Protein AF-A0A917U0K2-F1 (afdb_monomer)

Solvent-accessible surface area (backbone atoms only — not comparable to full-atom values): 5082 Å² total; per-residue (Å²): 135,87,76,77,53,74,71,56,54,50,54,55,50,51,52,51,52,52,51,51,53,50,48,54,53,27,51,51,33,32,53,47,30,63,46,48,73,78,71,53,57,88,90,41,60,84,74,46,37,85,43,72,39,36,70,44,69,68,37,29,47,45,64,54,26,42,62,6,54,54,28,48,51,53,54,52,50,54,50,52,53,53,50,52,58,57,56,62,74,74,113

Sequence (91 aa):
MTRAGPGVASVVGMKKALIVVGTVFGLYLVVRAIAEPFVIGFDDPATYSKDWGGPSLAGVLLVHCGPGVISAILIGWGLARWRRTVVSARR

Mean predicted aligned error: 7.65 Å

Foldseek 3Di:
DDDDDPVVVVVVVVVVVCVVVLLVVLVVLLVQLVCVVVPAPPPDLVRPQPPQLDSDPVGNSCVRNVSNVVSCVVVVVVVVVVVVVVVVVVD

Secondary structure (DSSP, 8-state):
--PPPHHHHHHHHHHHHHHHHHHHHHHHHHHHHHHHHHHS-TT-GGGTTTSTTTTSHHHHHHHHHHHHHHHHHHHHHHHHHHHHHHHHTT-

Organism: NCBI:txid1424081

Radius of gyration: 19.85 Å; Cα contacts (8 Å, |Δi|>4): 65; chains: 1; bounding box: 47×22×54 Å

pLDDT: mean 85.58, std 11.23, range [49.28, 97.81]

Structure (mmCIF, N/CA/C/O backbone):
data_AF-A0A917U0K2-F1
#
_entry.id   AF-A0A917U0K2-F1
#
loop_
_atom_site.group_PDB
_atom_site.id
_atom_site.type_symbol
_atom_site.label_atom_id
_atom_site.label_alt_id
_atom_site.label_comp_id
_atom_site.label_asym_id
_atom_site.label_entity_id
_atom_site.label_seq_id
_atom_site.pdbx_PDB_ins_code
_atom_site.Cartn_x
_atom_site.Cartn_y
_atom_site.Cartn_z
_atom_site.occupancy
_atom_site.B_iso_or_equiv
_atom_site.auth_seq_id
_atom_site.auth_comp_id
_atom_site.auth_asym_id
_atom_site.auth_atom_id
_atom_site.pdbx_PDB_model_num
ATOM 1 N N . MET A 1 1 ? -29.438 1.499 28.994 1.00 49.28 1 MET A N 1
ATOM 2 C CA . MET A 1 1 ? -28.953 1.194 27.629 1.00 49.28 1 MET A CA 1
ATOM 3 C C . MET A 1 1 ? -29.279 2.377 26.726 1.00 49.28 1 MET A C 1
ATOM 5 O O . MET A 1 1 ? -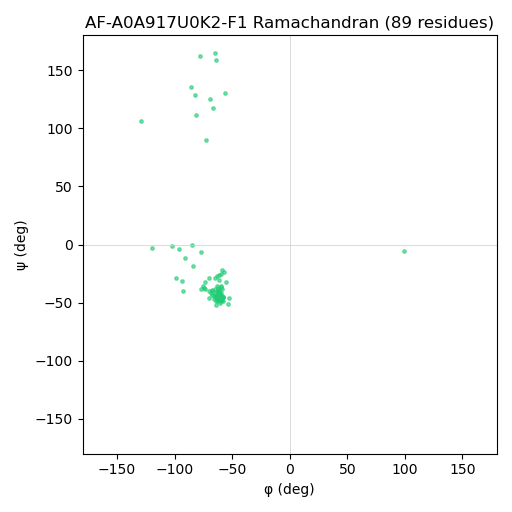30.414 2.513 26.294 1.00 49.28 1 MET A O 1
ATOM 9 N N . THR A 1 2 ? -28.334 3.291 26.512 1.00 66.50 2 THR A N 1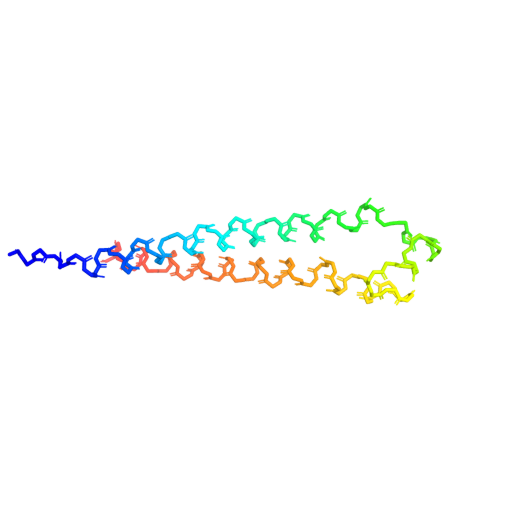
ATOM 10 C CA . THR A 1 2 ? -28.517 4.464 25.643 1.00 66.50 2 THR A CA 1
ATOM 11 C C . THR A 1 2 ? -28.303 4.050 24.185 1.00 66.50 2 THR A C 1
ATOM 13 O O . THR A 1 2 ? -27.205 3.674 23.783 1.00 66.50 2 THR A O 1
ATOM 16 N N . ARG A 1 3 ? -29.375 4.053 23.386 1.00 67.88 3 ARG A N 1
ATOM 17 C CA . ARG A 1 3 ? -29.313 3.764 21.946 1.00 67.88 3 ARG A CA 1
ATOM 18 C C . ARG A 1 3 ? -28.587 4.920 21.257 1.00 67.88 3 ARG A C 1
ATOM 20 O O . ARG A 1 3 ? -28.975 6.071 21.431 1.00 67.88 3 ARG A O 1
ATOM 27 N N . ALA A 1 4 ? -27.532 4.625 20.501 1.00 71.25 4 ALA A N 1
ATOM 28 C CA . ALA A 1 4 ? -26.831 5.639 19.719 1.00 71.25 4 ALA A CA 1
ATOM 29 C C . ALA A 1 4 ? -27.819 6.341 18.768 1.00 71.25 4 ALA A C 1
ATOM 31 O O . ALA A 1 4 ? -28.587 5.673 18.072 1.00 71.25 4 ALA A O 1
ATOM 32 N N . GLY A 1 5 ? -27.817 7.677 18.760 1.00 76.38 5 GLY A N 1
ATOM 33 C CA . GLY A 1 5 ? -28.669 8.467 17.870 1.00 76.38 5 GLY A CA 1
ATOM 34 C C . GLY A 1 5 ? -28.323 8.243 16.388 1.00 76.38 5 GLY A C 1
ATOM 35 O O . GLY A 1 5 ? -27.199 7.838 16.073 1.00 76.38 5 GLY A O 1
ATOM 36 N N . PRO A 1 6 ? -29.252 8.528 15.457 1.00 76.25 6 PRO A N 1
ATOM 37 C CA . PRO A 1 6 ? -29.096 8.234 14.026 1.00 76.25 6 PRO A CA 1
ATOM 38 C C . PRO A 1 6 ? -27.824 8.835 13.396 1.00 76.25 6 PRO A C 1
ATOM 40 O O . PRO A 1 6 ? -27.213 8.204 12.536 1.00 76.25 6 PRO A O 1
ATOM 43 N N . GLY A 1 7 ? -27.359 9.995 13.876 1.00 77.06 7 GLY A N 1
ATOM 44 C CA . GLY A 1 7 ? -26.105 10.610 13.416 1.00 77.06 7 GLY A CA 1
ATOM 45 C C . GLY A 1 7 ? -24.829 9.865 13.836 1.00 77.06 7 GLY A C 1
ATOM 46 O O . GLY A 1 7 ? -23.835 9.882 13.120 1.00 77.06 7 GLY A O 1
ATOM 47 N N . VAL A 1 8 ? -24.833 9.151 14.965 1.00 76.75 8 VAL A N 1
ATOM 48 C CA . VAL A 1 8 ? -23.674 8.340 15.385 1.00 76.75 8 VAL A CA 1
ATOM 49 C C . VAL A 1 8 ? -23.583 7.071 14.536 1.00 76.75 8 VAL A C 1
ATOM 51 O O . VAL A 1 8 ? -22.491 6.658 14.144 1.00 76.75 8 VAL A O 1
ATOM 54 N N . ALA A 1 9 ? -24.731 6.477 14.198 1.00 78.31 9 ALA A N 1
ATOM 55 C CA . ALA A 1 9 ? -24.791 5.304 13.332 1.00 78.31 9 ALA A CA 1
ATOM 56 C C . ALA A 1 9 ? -24.252 5.595 11.918 1.00 78.31 9 ALA A C 1
ATOM 58 O O . ALA A 1 9 ? -23.504 4.777 11.378 1.00 78.31 9 ALA A O 1
ATOM 59 N N . SER A 1 10 ? -24.554 6.767 11.344 1.00 82.69 10 SER A N 1
ATOM 60 C CA . SER A 1 10 ? -24.048 7.161 10.021 1.00 82.69 10 SER A CA 1
ATOM 61 C C . SER A 1 10 ? -22.534 7.397 10.012 1.00 82.69 10 SER A C 1
ATOM 63 O O . SER A 1 10 ? -21.856 6.930 9.099 1.00 82.69 10 SER A O 1
ATOM 65 N N . VAL A 1 11 ? -21.968 8.023 11.051 1.00 84.94 11 VAL A N 1
ATOM 66 C CA . VAL A 1 11 ? -20.510 8.224 11.180 1.00 84.94 11 VAL A CA 1
ATOM 67 C C . VAL A 1 11 ? -19.771 6.893 11.323 1.00 84.94 11 VAL A C 1
ATOM 69 O O . VAL A 1 11 ? -18.728 6.688 10.698 1.00 84.94 11 VAL A O 1
ATOM 72 N N . VAL A 1 12 ? -20.313 5.960 12.114 1.00 86.50 12 VAL A N 1
ATOM 73 C CA . VAL A 1 12 ? -19.752 4.606 12.242 1.00 86.50 12 VAL A CA 1
ATOM 74 C C . VAL A 1 12 ? -19.827 3.861 10.906 1.00 86.50 12 VAL A C 1
ATOM 76 O O . VAL A 1 12 ? -18.847 3.228 10.512 1.00 86.50 12 VAL A O 1
ATOM 79 N N . GLY A 1 13 ? -20.951 3.959 10.189 1.00 89.56 13 GLY A N 1
ATOM 80 C CA . GLY A 1 13 ? -21.115 3.387 8.850 1.00 89.56 13 GLY A CA 1
ATOM 81 C C . GLY A 1 13 ? -20.115 3.955 7.838 1.00 89.56 13 GLY A C 1
ATOM 82 O O . GLY A 1 13 ? -19.408 3.193 7.182 1.00 89.56 13 GLY A O 1
ATOM 83 N N . MET A 1 14 ? -19.979 5.282 7.779 1.00 94.06 14 MET A N 1
ATOM 84 C CA . MET A 1 14 ? -19.038 5.974 6.894 1.00 94.06 14 MET A CA 1
ATOM 85 C C . MET A 1 14 ? -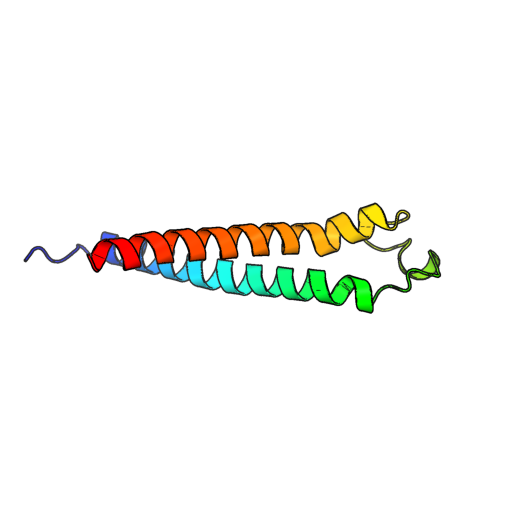17.588 5.584 7.186 1.00 94.06 14 MET A C 1
ATOM 87 O O . MET A 1 14 ? -16.839 5.273 6.264 1.00 94.06 14 MET A O 1
ATOM 91 N N . LYS A 1 15 ? -17.191 5.518 8.464 1.00 91.44 15 LYS A N 1
ATOM 92 C CA . LYS A 1 15 ? -15.853 5.040 8.841 1.00 91.44 15 LYS A CA 1
ATOM 93 C C . LYS A 1 15 ? -15.586 3.628 8.330 1.00 91.44 15 LYS A C 1
ATOM 95 O O . LYS A 1 15 ? -14.515 3.381 7.787 1.00 91.44 15 LYS A O 1
ATOM 100 N N . LYS A 1 16 ? -16.542 2.705 8.484 1.00 92.06 16 LYS A N 1
ATOM 101 C CA . LYS A 1 16 ? -16.395 1.328 7.985 1.00 92.06 16 LYS A CA 1
ATOM 102 C C . LYS A 1 16 ? -16.249 1.296 6.466 1.00 92.06 16 LYS A C 1
ATOM 104 O O . LYS A 1 16 ? -15.358 0.613 5.973 1.00 92.06 16 LYS A O 1
ATOM 109 N N . ALA A 1 17 ? -17.068 2.062 5.745 1.00 94.94 17 ALA A N 1
ATOM 110 C CA . ALA A 1 17 ? -16.983 2.159 4.291 1.00 94.94 17 ALA A CA 1
ATOM 111 C C . ALA A 1 17 ? -15.608 2.678 3.837 1.00 94.94 17 ALA A C 1
ATOM 113 O O . ALA A 1 17 ? -14.964 2.0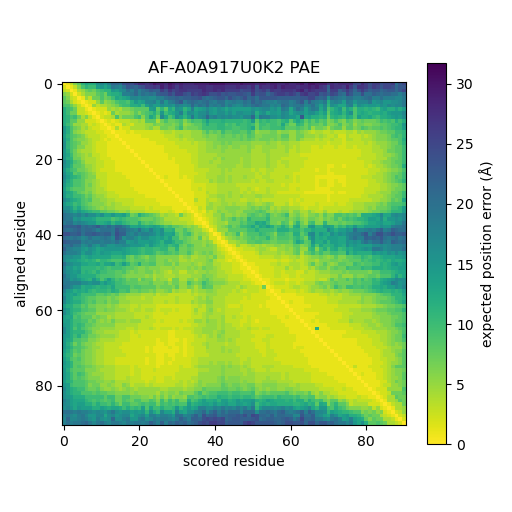44 3.006 1.00 94.94 17 ALA A O 1
ATOM 114 N N . LEU A 1 18 ? -15.114 3.763 4.443 1.00 95.38 18 LEU A N 1
ATOM 115 C CA . LEU A 1 18 ? -13.792 4.321 4.136 1.00 95.38 18 LEU A CA 1
ATOM 116 C C . LEU A 1 18 ? -12.656 3.334 4.426 1.00 95.38 18 LEU A C 1
ATOM 118 O O . LEU A 1 18 ? -11.718 3.241 3.640 1.00 95.38 18 LEU A O 1
ATOM 122 N N . ILE A 1 19 ? -12.743 2.571 5.520 1.00 94.69 19 ILE A N 1
ATOM 123 C CA . ILE A 1 19 ? -11.746 1.542 5.848 1.00 94.69 19 ILE A CA 1
ATOM 124 C C . ILE A 1 19 ? -11.741 0.438 4.791 1.00 94.69 19 ILE A C 1
ATOM 126 O O . ILE A 1 19 ? -10.669 0.038 4.343 1.00 94.69 19 ILE A O 1
ATOM 130 N N . VAL A 1 20 ? -12.914 -0.052 4.383 1.00 95.94 20 VAL A N 1
ATOM 131 C CA . VAL A 1 20 ? -13.021 -1.110 3.368 1.00 95.94 20 VAL A CA 1
ATOM 132 C C . VAL A 1 20 ? -12.479 -0.617 2.031 1.00 95.94 20 VAL A C 1
ATOM 134 O O . VAL A 1 20 ? -11.581 -1.246 1.477 1.00 95.94 20 VAL A O 1
ATOM 137 N N . VAL A 1 21 ? -12.960 0.532 1.550 1.00 97.44 21 VAL A N 1
ATOM 138 C CA . VAL A 1 21 ? -12.516 1.119 0.278 1.00 97.44 21 VAL A CA 1
ATOM 139 C C . VAL A 1 21 ? -11.015 1.392 0.302 1.00 97.44 21 VAL A C 1
ATOM 141 O O . VAL A 1 21 ? -10.306 0.975 -0.610 1.00 97.44 21 VAL A O 1
ATOM 144 N N . GLY A 1 22 ? -10.511 2.022 1.366 1.00 95.75 22 GLY A N 1
ATOM 145 C CA . GLY A 1 22 ? -9.088 2.318 1.518 1.00 95.75 22 GLY A CA 1
ATOM 146 C C . GLY A 1 22 ? -8.222 1.059 1.564 1.00 95.75 22 GLY A C 1
ATOM 147 O O . GLY A 1 22 ? -7.144 1.038 0.981 1.00 95.75 22 GLY A O 1
ATOM 148 N N . THR A 1 23 ? -8.705 -0.013 2.199 1.00 95.69 23 THR A N 1
ATOM 149 C CA . THR A 1 23 ? -7.984 -1.292 2.271 1.00 95.69 23 THR A CA 1
ATOM 150 C C . THR A 1 23 ? -7.955 -1.988 0.914 1.00 95.69 23 THR A C 1
ATOM 152 O O . THR A 1 23 ? -6.893 -2.428 0.490 1.00 95.69 23 THR A O 1
ATOM 155 N N . VAL A 1 24 ? -9.088 -2.063 0.209 1.00 97.62 24 VAL A N 1
ATOM 156 C CA . VAL A 1 24 ? -9.159 -2.665 -1.134 1.00 97.62 24 VAL A CA 1
ATOM 157 C C . VAL A 1 24 ? -8.272 -1.898 -2.112 1.00 97.62 24 VAL A C 1
ATOM 159 O O . VAL A 1 24 ? -7.459 -2.502 -2.809 1.00 97.62 24 VAL A O 1
ATOM 162 N N . PHE A 1 25 ? -8.372 -0.568 -2.120 1.00 97.81 25 PHE A N 1
ATOM 163 C CA . PHE A 1 25 ? -7.533 0.284 -2.958 1.00 97.81 25 PHE A CA 1
ATOM 164 C C . PHE A 1 25 ? -6.045 0.149 -2.605 1.00 97.81 25 PHE A C 1
ATOM 166 O O . PHE A 1 25 ? -5.209 -0.006 -3.491 1.00 97.81 25 PHE A O 1
ATOM 173 N N . GLY A 1 26 ? -5.707 0.129 -1.314 1.00 96.06 26 GLY A N 1
ATOM 174 C CA . GLY A 1 26 ? -4.335 -0.076 -0.857 1.00 96.06 26 GLY A CA 1
ATOM 175 C C . GLY A 1 26 ? -3.770 -1.436 -1.270 1.00 96.06 26 GLY A C 1
ATOM 176 O O . GLY A 1 26 ? -2.646 -1.505 -1.755 1.00 96.06 26 GLY A O 1
ATOM 177 N N . LEU A 1 27 ? -4.549 -2.515 -1.151 1.00 97.06 27 LEU A N 1
ATOM 178 C CA . LEU A 1 27 ? -4.141 -3.849 -1.607 1.00 97.06 27 LEU A CA 1
ATOM 179 C C . LEU A 1 27 ? -3.916 -3.892 -3.120 1.00 97.06 27 LEU A C 1
ATOM 181 O O . LEU A 1 27 ? -2.935 -4.481 -3.568 1.00 97.06 27 LEU A O 1
ATOM 185 N N . TYR A 1 28 ? -4.771 -3.230 -3.901 1.00 96.00 28 TYR A N 1
ATOM 186 C CA . TYR A 1 28 ? -4.561 -3.083 -5.340 1.00 96.00 28 TYR A CA 1
ATOM 187 C C . TYR A 1 28 ? -3.216 -2.407 -5.652 1.00 96.00 28 TYR A C 1
ATOM 189 O O . TYR A 1 28 ? -2.456 -2.909 -6.479 1.00 96.00 28 TYR A O 1
ATOM 197 N N . LEU A 1 29 ? -2.872 -1.323 -4.946 1.00 95.50 29 LEU A N 1
ATOM 198 C CA . LEU A 1 29 ? -1.582 -0.645 -5.119 1.00 95.50 29 LEU A CA 1
ATOM 199 C C . LEU A 1 29 ? -0.391 -1.537 -4.748 1.00 95.50 29 LEU A C 1
ATOM 201 O O . LEU A 1 29 ? 0.645 -1.466 -5.403 1.00 95.50 29 LEU A O 1
ATOM 205 N N . VAL A 1 30 ? -0.530 -2.392 -3.731 1.00 94.56 30 VAL A N 1
ATOM 206 C CA . VAL A 1 30 ? 0.504 -3.373 -3.362 1.00 94.56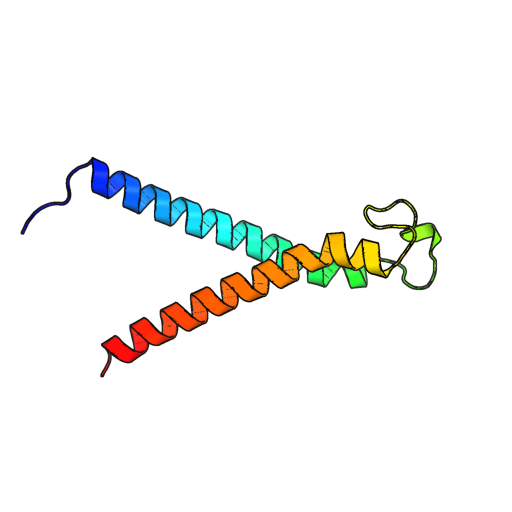 30 VAL A CA 1
ATOM 207 C C . VAL A 1 30 ? 0.717 -4.387 -4.481 1.00 94.56 30 VAL A C 1
ATOM 209 O O . VAL A 1 30 ? 1.854 -4.623 -4.878 1.00 94.56 30 VAL A O 1
ATOM 212 N N . VAL A 1 31 ? -0.362 -4.967 -5.014 1.00 93.81 31 VAL A N 1
ATOM 213 C CA . VAL A 1 31 ? -0.272 -5.935 -6.117 1.00 93.81 31 VAL A CA 1
ATOM 214 C C . VAL A 1 31 ? 0.361 -5.289 -7.346 1.00 93.81 31 VAL A C 1
ATOM 216 O O . VAL A 1 31 ? 1.253 -5.882 -7.945 1.00 93.81 31 VAL A O 1
ATOM 219 N N . ARG A 1 32 ? -0.033 -4.054 -7.678 1.00 90.38 32 ARG A N 1
ATOM 220 C CA . ARG A 1 32 ? 0.576 -3.284 -8.766 1.00 90.38 32 ARG A CA 1
ATOM 221 C C . ARG A 1 32 ? 2.082 -3.097 -8.559 1.00 90.38 32 ARG A C 1
ATOM 223 O O . ARG A 1 32 ? 2.849 -3.421 -9.454 1.00 90.38 32 ARG A O 1
ATOM 230 N N . ALA A 1 33 ? 2.506 -2.674 -7.368 1.00 89.75 33 ALA A N 1
ATOM 231 C CA . ALA A 1 33 ? 3.922 -2.50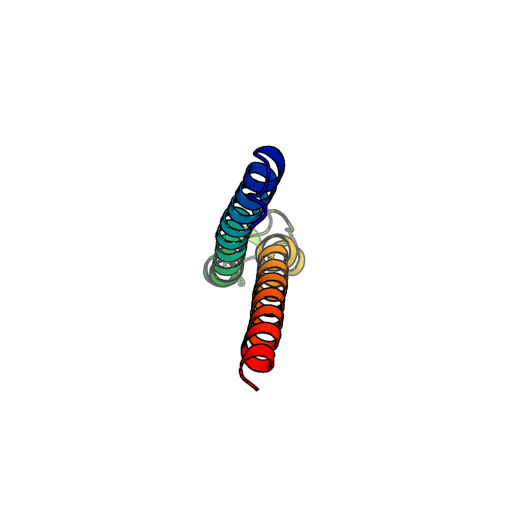0 -7.036 1.00 89.75 33 ALA A CA 1
ATOM 232 C C . ALA A 1 33 ? 4.738 -3.801 -7.124 1.00 89.75 33 ALA A C 1
ATOM 234 O O . ALA A 1 33 ? 5.930 -3.758 -7.416 1.00 89.75 33 ALA A O 1
ATOM 235 N N . ILE A 1 34 ? 4.112 -4.952 -6.860 1.00 87.31 34 ILE A N 1
ATOM 236 C CA . ILE A 1 34 ? 4.747 -6.266 -7.013 1.00 87.31 34 ILE A CA 1
ATOM 237 C C . ILE A 1 34 ? 4.806 -6.672 -8.484 1.00 87.31 34 ILE A C 1
ATOM 239 O O . ILE A 1 34 ? 5.796 -7.263 -8.887 1.00 87.31 34 ILE A O 1
ATOM 243 N N . ALA A 1 35 ? 3.771 -6.382 -9.274 1.00 86.44 35 ALA A N 1
ATOM 244 C CA . ALA A 1 35 ? 3.689 -6.779 -10.676 1.00 86.44 35 ALA A CA 1
ATOM 245 C C . ALA A 1 35 ? 4.588 -5.935 -11.595 1.00 86.44 35 ALA A C 1
ATOM 247 O O . ALA A 1 35 ? 5.159 -6.481 -12.533 1.00 86.44 35 ALA A O 1
ATOM 248 N N . GLU A 1 36 ? 4.744 -4.636 -11.320 1.00 75.25 36 GLU A N 1
ATOM 249 C CA . GLU A 1 36 ? 5.487 -3.693 -12.173 1.00 75.25 36 GLU A CA 1
ATOM 250 C C . GLU A 1 36 ? 6.917 -4.160 -12.529 1.00 75.25 36 GLU A C 1
ATOM 252 O O . GLU A 1 36 ? 7.262 -4.156 -13.712 1.00 75.25 36 GLU A O 1
ATOM 257 N N . PRO A 1 37 ? 7.734 -4.654 -11.574 1.00 72.38 37 PRO A N 1
ATOM 258 C CA . PRO A 1 37 ? 9.056 -5.210 -11.865 1.00 72.38 37 PRO A CA 1
ATOM 259 C C . PRO A 1 37 ? 9.048 -6.407 -12.825 1.00 72.38 37 PRO A C 1
ATOM 261 O O . PRO A 1 37 ? 10.045 -6.670 -13.476 1.00 72.38 37 PRO A O 1
ATOM 264 N N . PHE A 1 38 ? 7.954 -7.161 -12.918 1.00 74.50 38 PHE A N 1
ATOM 265 C CA . PHE A 1 38 ? 7.874 -8.317 -13.819 1.00 74.50 38 PHE A CA 1
ATOM 266 C C . PHE A 1 38 ? 7.329 -7.956 -15.205 1.00 74.50 38 PHE A C 1
ATOM 268 O O . PHE A 1 38 ? 7.398 -8.779 -16.113 1.00 74.50 38 PHE A O 1
ATOM 275 N N . VAL A 1 39 ? 6.775 -6.750 -15.365 1.00 70.00 39 VAL A N 1
ATOM 276 C CA . VAL A 1 39 ? 6.212 -6.256 -16.631 1.00 70.00 39 VAL A CA 1
ATOM 277 C C . VAL A 1 39 ? 7.204 -5.353 -17.374 1.00 70.00 39 VAL A C 1
ATOM 279 O O . VAL A 1 39 ? 7.180 -5.313 -18.602 1.00 70.00 39 VAL A O 1
ATOM 282 N N . ILE A 1 40 ? 8.091 -4.652 -16.660 1.00 66.50 40 ILE A N 1
ATOM 283 C CA . ILE A 1 40 ? 9.077 -3.746 -17.263 1.00 66.50 40 ILE A CA 1
ATOM 284 C C . ILE A 1 40 ? 10.307 -4.528 -17.754 1.00 66.50 40 ILE A C 1
ATOM 286 O O . ILE A 1 40 ? 10.930 -5.270 -16.994 1.00 66.50 40 ILE A O 1
ATOM 290 N N . GLY A 1 41 ? 10.699 -4.309 -19.014 1.00 67.19 41 GLY A N 1
ATOM 291 C CA . GLY A 1 41 ? 11.982 -4.761 -19.559 1.00 67.19 41 GLY A CA 1
ATOM 292 C C . GLY A 1 41 ? 13.128 -3.918 -19.004 1.00 67.19 41 GLY A C 1
ATOM 293 O O . GLY A 1 41 ? 13.471 -2.877 -19.560 1.00 67.19 41 GLY A O 1
ATOM 294 N N . PHE A 1 42 ? 13.705 -4.335 -17.874 1.00 68.81 42 PHE A N 1
ATOM 295 C CA . PHE A 1 42 ? 14.808 -3.624 -17.207 1.00 68.81 42 PHE A CA 1
ATOM 296 C C . PHE A 1 42 ? 16.058 -3.444 -18.079 1.00 68.81 42 PHE A C 1
ATOM 298 O O . PHE A 1 42 ? 16.889 -2.581 -17.803 1.00 68.81 42 PHE A O 1
ATOM 305 N N . ASP A 1 43 ? 16.200 -4.289 -19.091 1.00 71.81 43 ASP A N 1
ATOM 306 C CA . ASP A 1 4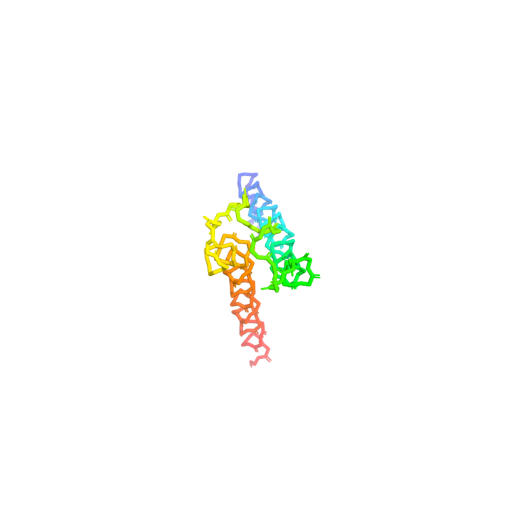3 ? 17.316 -4.384 -20.019 1.00 71.81 43 ASP A CA 1
ATOM 307 C C . ASP A 1 43 ? 17.234 -3.396 -21.193 1.00 71.81 43 ASP A C 1
ATOM 309 O O . ASP A 1 43 ? 18.268 -3.090 -21.787 1.00 71.81 43 ASP A O 1
ATOM 313 N N . ASP A 1 44 ? 16.053 -2.835 -21.482 1.00 77.50 44 ASP A N 1
ATOM 314 C CA . ASP A 1 44 ? 15.866 -1.865 -22.564 1.00 77.50 44 ASP A CA 1
ATOM 315 C C . ASP A 1 44 ? 15.132 -0.593 -22.087 1.00 77.50 44 ASP A C 1
ATOM 317 O O . ASP A 1 44 ? 13.908 -0.598 -21.914 1.00 77.50 44 ASP A O 1
ATOM 321 N N . PRO A 1 45 ? 15.844 0.545 -21.946 1.00 80.50 45 PRO A N 1
ATOM 322 C CA . PRO A 1 45 ? 15.259 1.838 -21.602 1.00 80.50 45 PRO A CA 1
ATOM 323 C C . PRO A 1 45 ? 14.172 2.325 -22.558 1.00 80.50 45 PRO A C 1
ATOM 325 O O . PRO A 1 45 ? 13.325 3.126 -22.156 1.00 80.50 45 PRO A O 1
ATOM 328 N N . ALA A 1 46 ? 14.149 1.861 -23.811 1.00 83.06 46 ALA A N 1
ATOM 329 C CA . ALA A 1 46 ? 13.091 2.221 -24.747 1.00 83.06 46 ALA A CA 1
ATOM 330 C C . ALA A 1 46 ? 11.709 1.756 -24.255 1.00 83.06 46 ALA A C 1
ATOM 332 O O . ALA A 1 46 ? 10.712 2.407 -24.574 1.00 83.06 46 ALA A O 1
ATOM 333 N N . THR A 1 47 ? 11.660 0.701 -23.432 1.00 81.81 47 THR A N 1
ATOM 334 C CA . THR A 1 47 ? 10.417 0.121 -22.903 1.00 81.81 47 THR A CA 1
ATOM 335 C C . THR A 1 47 ? 9.757 0.969 -21.818 1.00 81.81 47 THR A C 1
ATOM 337 O O . THR A 1 47 ? 8.535 1.001 -21.774 1.00 81.81 47 THR A O 1
ATOM 340 N N . TYR A 1 48 ? 10.533 1.696 -21.002 1.00 81.31 48 TYR A N 1
ATOM 341 C CA . TYR A 1 48 ? 10.020 2.483 -19.867 1.00 81.31 48 TYR A CA 1
ATOM 342 C C . TYR A 1 48 ? 10.310 3.991 -19.958 1.00 81.31 48 TYR A C 1
ATOM 344 O O . TYR A 1 48 ? 9.895 4.779 -19.108 1.00 81.31 48 TYR A O 1
ATOM 352 N N . SER A 1 49 ? 11.035 4.443 -20.987 1.00 85.31 49 SER A N 1
ATOM 353 C CA . SER A 1 49 ? 11.437 5.854 -21.129 1.00 85.31 49 SER A CA 1
ATOM 354 C C . SER A 1 49 ? 10.277 6.838 -21.285 1.00 85.31 49 SER A C 1
ATOM 356 O O . SER A 1 49 ? 10.417 8.006 -20.923 1.00 85.31 49 SER A O 1
ATOM 358 N N . LYS A 1 50 ? 9.148 6.373 -21.829 1.00 87.44 50 LYS A N 1
ATOM 359 C CA . LYS A 1 50 ? 7.926 7.163 -22.041 1.00 87.44 50 LYS A CA 1
ATOM 360 C C . LYS A 1 50 ? 6.906 6.994 -20.915 1.00 87.44 50 LYS A C 1
ATOM 362 O O . LYS A 1 50 ? 5.874 7.666 -20.935 1.00 87.44 50 LYS A O 1
ATOM 367 N N . ASP A 1 51 ? 7.199 6.129 -19.950 1.00 85.88 51 ASP A N 1
ATOM 368 C CA . ASP A 1 51 ? 6.334 5.896 -18.804 1.00 85.88 51 ASP A CA 1
ATOM 369 C C . ASP A 1 51 ? 6.471 7.023 -17.782 1.00 85.88 51 ASP A C 1
ATOM 371 O O . ASP A 1 51 ? 7.428 7.807 -17.771 1.00 85.88 51 ASP A O 1
ATOM 375 N N . TRP A 1 52 ? 5.488 7.126 -16.893 1.00 86.56 52 TRP A N 1
ATOM 376 C CA . TRP A 1 52 ? 5.511 8.131 -15.841 1.00 86.56 52 TRP A CA 1
ATOM 377 C C . TRP A 1 52 ? 6.646 7.842 -14.855 1.00 86.56 52 TRP A C 1
ATOM 379 O O . TRP A 1 52 ? 6.667 6.815 -14.185 1.00 86.56 52 TRP A O 1
ATOM 389 N N . GLY A 1 53 ? 7.594 8.777 -14.761 1.00 87.12 53 GLY A N 1
ATOM 390 C CA . GLY A 1 53 ? 8.836 8.599 -14.004 1.00 87.12 53 GLY A CA 1
ATOM 391 C C . GLY A 1 53 ? 10.050 8.209 -14.863 1.00 87.12 53 GLY A C 1
ATOM 392 O O . GLY A 1 53 ? 11.170 8.198 -14.346 1.00 87.12 53 GLY A O 1
ATOM 393 N N . GLY A 1 54 ? 9.869 7.954 -16.165 1.00 86.56 54 GLY A N 1
ATOM 394 C CA . GLY A 1 54 ? 10.961 7.856 -17.137 1.00 86.56 54 GLY A CA 1
ATOM 395 C C . GLY A 1 54 ? 11.697 9.198 -17.325 1.00 86.56 54 GLY A C 1
ATOM 396 O O . GLY A 1 54 ? 11.199 10.241 -16.894 1.00 86.56 54 GLY A O 1
ATOM 397 N N . PRO A 1 55 ? 12.905 9.218 -17.928 1.00 89.44 55 PRO A N 1
ATOM 398 C CA . PRO A 1 55 ? 13.626 8.103 -18.552 1.00 89.44 55 PRO A CA 1
ATOM 399 C C . PRO A 1 55 ? 14.453 7.257 -17.571 1.00 89.44 55 PRO A C 1
ATOM 401 O O . PRO A 1 55 ? 15.126 6.315 -17.980 1.00 89.44 55 PRO A O 1
ATOM 404 N N . SER A 1 56 ? 14.452 7.595 -16.279 1.00 87.94 56 SER A N 1
ATOM 405 C CA . SER A 1 56 ? 15.187 6.835 -15.267 1.00 87.94 56 SER A CA 1
ATOM 406 C C . SER A 1 56 ? 14.356 5.666 -14.744 1.00 87.94 56 SER A C 1
ATOM 408 O O . SER A 1 56 ? 13.199 5.851 -14.372 1.00 87.94 56 SER A O 1
ATOM 410 N N . LEU A 1 57 ? 14.968 4.490 -14.608 1.00 84.81 57 LEU A N 1
ATOM 411 C CA . LEU A 1 57 ? 14.305 3.337 -13.998 1.00 84.81 57 LEU A CA 1
ATOM 412 C C . LEU A 1 57 ? 13.849 3.635 -12.558 1.00 84.81 57 LEU A C 1
ATOM 414 O O . LEU A 1 57 ? 12.763 3.240 -12.143 1.00 84.81 57 LEU A O 1
ATOM 418 N N . ALA A 1 58 ? 14.663 4.381 -11.804 1.00 88.56 58 ALA A N 1
ATOM 419 C CA . ALA A 1 58 ? 14.349 4.766 -10.431 1.00 88.56 58 ALA A CA 1
ATOM 420 C C . ALA A 1 58 ? 13.069 5.613 -10.333 1.00 88.56 58 ALA A C 1
ATOM 422 O O . ALA A 1 58 ? 12.272 5.404 -9.422 1.00 88.56 58 ALA A O 1
ATOM 423 N N . GLY A 1 59 ? 12.851 6.542 -11.268 1.00 89.94 59 GLY A N 1
ATOM 424 C CA . GLY A 1 59 ? 11.642 7.362 -11.294 1.00 89.94 59 GLY A CA 1
ATOM 425 C C . GLY A 1 59 ? 10.391 6.550 -11.634 1.00 89.94 59 GLY A C 1
ATOM 426 O O . GLY A 1 59 ? 9.374 6.714 -10.960 1.00 89.94 59 GLY A O 1
ATOM 427 N N . VAL A 1 60 ? 10.477 5.623 -12.596 1.00 90.88 60 VAL A N 1
ATOM 428 C CA . VAL A 1 60 ? 9.374 4.699 -12.924 1.00 90.88 60 VAL A CA 1
ATOM 429 C C . VAL A 1 60 ? 9.032 3.837 -11.707 1.00 90.88 60 VAL A C 1
ATOM 431 O O . VAL A 1 60 ? 7.888 3.820 -11.254 1.00 90.88 60 VAL A O 1
ATOM 434 N N . LEU A 1 61 ? 10.031 3.212 -11.077 1.00 89.12 61 LEU A N 1
ATOM 435 C CA . LEU A 1 61 ? 9.819 2.419 -9.862 1.00 89.12 61 LEU A CA 1
ATOM 436 C C . LEU A 1 61 ? 9.236 3.252 -8.714 1.00 89.12 61 LEU A C 1
ATOM 438 O O . LEU A 1 61 ? 8.394 2.763 -7.965 1.00 89.12 61 LEU A O 1
ATOM 442 N N . LEU A 1 62 ? 9.634 4.515 -8.563 1.00 91.44 62 LEU A N 1
ATOM 443 C CA . LEU A 1 62 ? 9.090 5.373 -7.515 1.00 91.44 62 LEU A CA 1
ATOM 444 C C . LEU A 1 62 ? 7.596 5.660 -7.725 1.00 91.44 62 LEU A C 1
ATOM 446 O O . LEU A 1 62 ? 6.817 5.537 -6.780 1.00 91.44 62 LEU A O 1
ATOM 450 N N . VAL A 1 63 ? 7.189 6.022 -8.944 1.00 92.19 63 VAL A N 1
ATOM 451 C CA . VAL A 1 63 ? 5.789 6.348 -9.271 1.00 92.19 63 VAL A CA 1
ATOM 452 C C . VAL A 1 63 ? 4.893 5.116 -9.169 1.00 92.19 63 VAL A C 1
ATOM 454 O O . VAL A 1 63 ? 3.763 5.199 -8.682 1.00 92.19 63 VAL A O 1
ATOM 457 N N . HIS A 1 64 ? 5.401 3.972 -9.608 1.00 89.69 64 HIS A N 1
ATOM 458 C CA . HIS A 1 64 ? 4.610 2.765 -9.761 1.00 89.69 64 HIS A CA 1
ATOM 459 C C . HIS A 1 64 ? 4.644 1.859 -8.518 1.00 89.69 64 HIS A C 1
ATOM 461 O O . HIS A 1 64 ? 3.601 1.368 -8.079 1.00 89.69 64 HIS A O 1
ATOM 467 N N . CYS A 1 65 ? 5.805 1.716 -7.872 1.00 92.06 65 CYS A N 1
ATOM 468 C CA . CYS A 1 65 ? 5.957 0.891 -6.673 1.00 92.06 65 CYS A CA 1
ATOM 469 C C . CYS A 1 65 ? 5.787 1.681 -5.368 1.00 92.06 65 CYS A C 1
ATOM 471 O O . CYS A 1 65 ? 5.289 1.135 -4.382 1.00 92.06 65 CYS A O 1
ATOM 473 N N . GLY A 1 66 ? 6.155 2.967 -5.341 1.00 93.94 66 GLY A N 1
ATOM 474 C CA . GLY A 1 66 ? 6.115 3.804 -4.135 1.00 93.94 66 GLY A CA 1
ATOM 475 C C . GLY A 1 66 ? 4.752 3.824 -3.425 1.00 93.94 66 GLY A C 1
ATOM 476 O O . GLY A 1 66 ? 4.693 3.516 -2.229 1.00 93.94 66 GLY A O 1
ATOM 477 N N . PRO A 1 67 ? 3.633 4.100 -4.126 1.00 95.56 67 PRO A N 1
ATOM 478 C CA . PRO A 1 67 ? 2.299 4.073 -3.523 1.00 95.56 67 PRO A CA 1
ATOM 479 C C . PRO A 1 67 ? 1.920 2.705 -2.939 1.00 95.56 67 PRO A C 1
ATOM 481 O O . PRO A 1 67 ? 1.272 2.635 -1.890 1.00 95.56 67 PRO A O 1
ATOM 484 N N . GLY A 1 68 ? 2.344 1.613 -3.582 1.00 95.62 68 GLY A N 1
ATOM 485 C CA . GLY A 1 68 ? 2.125 0.257 -3.081 1.00 95.62 68 GLY A CA 1
ATOM 486 C C . GLY A 1 68 ? 2.913 -0.028 -1.807 1.00 95.62 68 GLY A C 1
ATOM 487 O O . GLY A 1 68 ? 2.344 -0.535 -0.844 1.00 95.62 68 GLY A O 1
ATOM 488 N N . VAL A 1 69 ? 4.183 0.383 -1.740 1.00 95.56 69 VAL A N 1
ATOM 489 C CA . VAL A 1 69 ? 5.009 0.250 -0.525 1.00 95.56 69 VAL A CA 1
ATOM 490 C C . VAL A 1 69 ? 4.387 1.011 0.648 1.00 95.56 69 VAL A C 1
ATOM 492 O O . VAL A 1 69 ? 4.229 0.451 1.734 1.00 95.56 69 VAL A O 1
ATOM 495 N N . ILE A 1 70 ? 3.964 2.261 0.433 1.00 97.31 70 ILE A N 1
ATOM 496 C CA . ILE A 1 70 ? 3.284 3.060 1.465 1.00 97.31 70 ILE A CA 1
ATOM 497 C C . ILE A 1 70 ? 1.999 2.358 1.926 1.00 97.31 70 ILE A C 1
ATOM 499 O O . ILE A 1 70 ? 1.750 2.240 3.128 1.00 97.31 70 ILE A O 1
ATOM 503 N N . SER A 1 71 ? 1.208 1.840 0.985 1.00 97.12 71 SER A N 1
ATOM 504 C CA . SER A 1 71 ? -0.028 1.113 1.290 1.00 97.12 71 SER A CA 1
ATOM 505 C C . SER A 1 71 ? 0.234 -0.141 2.130 1.00 97.12 71 SER A C 1
ATOM 507 O O . SER A 1 71 ? -0.450 -0.355 3.132 1.00 97.12 71 SER A O 1
ATOM 509 N N . ALA A 1 72 ? 1.258 -0.931 1.789 1.00 96.25 72 ALA A N 1
ATOM 510 C CA . ALA A 1 72 ? 1.658 -2.109 2.558 1.00 96.25 72 ALA A CA 1
ATOM 511 C C . ALA A 1 72 ? 2.030 -1.749 4.003 1.00 96.25 72 ALA A C 1
ATOM 513 O O . ALA A 1 72 ? 1.585 -2.414 4.941 1.00 96.25 72 ALA A O 1
ATOM 514 N N . ILE A 1 73 ? 2.799 -0.670 4.192 1.00 97.69 73 ILE A N 1
ATOM 515 C CA . ILE A 1 73 ? 3.200 -0.187 5.520 1.00 97.69 73 ILE A CA 1
ATOM 516 C C . ILE A 1 73 ? 1.972 0.215 6.339 1.00 97.69 73 ILE A C 1
ATOM 518 O O . ILE A 1 73 ? 1.836 -0.214 7.486 1.00 97.69 73 ILE A O 1
ATOM 522 N N . LEU A 1 74 ? 1.060 1.007 5.768 1.00 97.12 74 LEU A N 1
ATOM 523 C CA . LEU A 1 74 ? -0.132 1.481 6.477 1.00 97.12 74 LEU A CA 1
ATOM 524 C C . LEU A 1 74 ? -1.070 0.332 6.859 1.00 97.12 74 LEU A C 1
ATOM 526 O O . LEU A 1 74 ? -1.533 0.274 8.002 1.00 97.12 74 LEU A O 1
ATOM 530 N N . ILE A 1 75 ? -1.314 -0.607 5.941 1.00 95.50 75 ILE A N 1
ATOM 531 C CA . ILE A 1 75 ? -2.133 -1.798 6.201 1.00 95.50 75 ILE A CA 1
ATOM 532 C C . ILE A 1 75 ? -1.475 -2.666 7.281 1.00 95.50 75 ILE A C 1
ATOM 534 O O . ILE A 1 75 ? -2.131 -3.042 8.256 1.00 95.50 75 ILE A O 1
ATOM 538 N N . GLY A 1 76 ? -0.173 -2.941 7.155 1.00 96.19 76 GLY A N 1
ATOM 539 C CA . GLY A 1 76 ? 0.584 -3.733 8.124 1.00 96.19 76 GLY A CA 1
ATOM 540 C C . GLY A 1 76 ? 0.598 -3.099 9.515 1.00 96.19 76 GLY A C 1
ATOM 541 O O . GLY A 1 76 ? 0.373 -3.783 10.517 1.00 96.19 76 GLY A O 1
ATOM 542 N N . TRP A 1 77 ? 0.782 -1.779 9.592 1.00 96.44 77 TRP A N 1
ATOM 543 C CA . TRP A 1 77 ? 0.733 -1.031 10.846 1.00 96.44 77 TRP A CA 1
ATOM 544 C C . TRP A 1 77 ? -0.663 -1.047 11.476 1.00 96.44 77 TRP A C 1
ATOM 546 O O . TRP A 1 77 ? -0.793 -1.315 12.676 1.00 96.44 77 TRP A O 1
ATOM 556 N N . GLY A 1 78 ? -1.712 -0.833 10.677 1.00 93.25 78 GLY A N 1
ATOM 557 C CA . GLY A 1 78 ? -3.101 -0.927 11.125 1.00 93.25 78 GLY A CA 1
ATOM 558 C C . GLY A 1 78 ? -3.427 -2.309 11.699 1.00 93.25 78 GLY A C 1
ATOM 559 O O . GLY A 1 78 ? -3.971 -2.415 12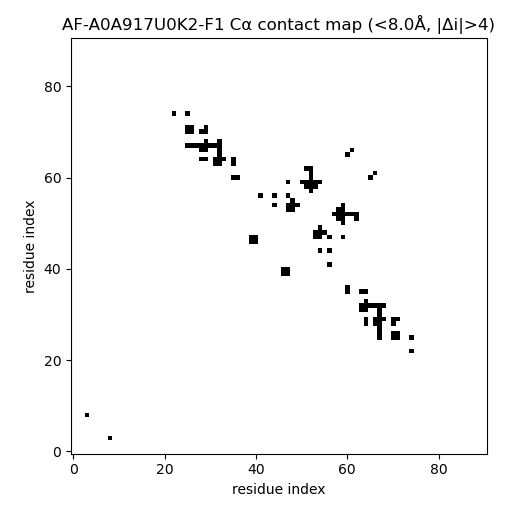.802 1.00 93.25 78 GLY A O 1
ATOM 560 N N . LEU A 1 79 ? -3.003 -3.371 11.009 1.00 93.25 79 LEU A N 1
ATOM 561 C CA . LEU A 1 79 ? -3.177 -4.751 11.455 1.00 93.25 79 LEU A CA 1
ATOM 562 C C . LEU A 1 79 ? -2.398 -5.037 12.746 1.00 93.25 79 LEU A C 1
ATOM 564 O O . LEU A 1 79 ? -2.944 -5.619 13.685 1.00 93.25 79 LEU A O 1
ATOM 568 N N . ALA A 1 80 ? -1.139 -4.600 12.835 1.00 93.81 80 ALA A N 1
ATOM 569 C CA . ALA A 1 80 ? -0.320 -4.765 14.033 1.00 93.81 80 ALA A CA 1
ATOM 570 C C . ALA A 1 80 ? -0.940 -4.054 15.246 1.00 93.81 80 ALA A C 1
ATOM 572 O O . ALA A 1 80 ? -0.998 -4.625 16.338 1.00 93.81 80 ALA A O 1
ATOM 573 N N . ARG A 1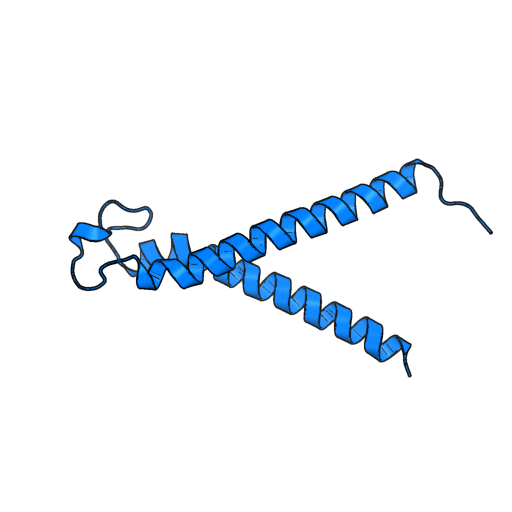 81 ? -1.451 -2.831 15.060 1.00 92.62 81 ARG A N 1
ATOM 574 C CA . ARG A 1 81 ? -2.139 -2.072 16.111 1.00 92.62 81 ARG A CA 1
ATOM 575 C C . ARG A 1 81 ? -3.410 -2.783 16.575 1.00 92.62 81 ARG A C 1
ATOM 577 O O . ARG A 1 81 ? -3.603 -2.929 17.780 1.00 92.62 81 ARG A O 1
ATOM 584 N N . TRP A 1 82 ? -4.231 -3.268 15.643 1.00 85.94 82 TRP A N 1
ATOM 585 C CA . TRP A 1 82 ? -5.451 -4.011 15.965 1.00 85.94 82 TRP A CA 1
ATOM 586 C C . TRP A 1 82 ? -5.153 -5.291 16.759 1.00 85.94 82 TRP A C 1
ATOM 588 O O . TRP A 1 82 ? -5.769 -5.541 17.799 1.00 85.94 82 TRP A O 1
ATOM 598 N N . ARG A 1 83 ? -4.138 -6.059 16.348 1.00 89.38 83 ARG A N 1
ATOM 599 C CA . ARG A 1 83 ? -3.720 -7.275 17.065 1.00 89.38 83 ARG A CA 1
ATOM 600 C C . ARG A 1 83 ? -3.304 -6.982 18.505 1.00 89.38 83 ARG A C 1
ATOM 602 O O . ARG A 1 83 ? -3.709 -7.717 19.399 1.00 89.38 83 ARG A O 1
ATOM 609 N N . ARG A 1 84 ? -2.559 -5.897 18.752 1.00 88.69 84 ARG A N 1
ATOM 610 C CA . ARG A 1 84 ? -2.178 -5.489 20.119 1.00 88.69 84 ARG A CA 1
ATOM 611 C C . ARG A 1 84 ? -3.405 -5.201 20.981 1.00 88.69 84 ARG A C 1
ATOM 613 O O . ARG A 1 84 ? -3.483 -5.703 22.094 1.00 88.69 84 ARG A O 1
ATOM 620 N N . THR A 1 85 ? -4.390 -4.473 20.453 1.00 85.31 85 THR A N 1
ATOM 621 C CA . THR A 1 85 ? -5.612 -4.157 21.211 1.00 85.31 85 THR A CA 1
ATOM 622 C C . THR A 1 85 ? -6.448 -5.394 21.543 1.00 85.31 85 THR A C 1
ATOM 624 O O . THR A 1 85 ? -6.969 -5.496 22.647 1.00 85.31 85 THR A O 1
ATOM 627 N N . VAL A 1 86 ? -6.535 -6.363 20.626 1.00 75.56 86 VAL A N 1
ATOM 628 C CA . VAL A 1 86 ? -7.306 -7.600 20.841 1.00 75.56 86 VAL A CA 1
ATOM 629 C C . VAL A 1 86 ? -6.598 -8.546 21.814 1.00 75.56 86 VAL A C 1
ATOM 631 O O . VAL A 1 86 ? -7.251 -9.174 22.642 1.00 75.56 86 VAL A O 1
ATOM 634 N N . VAL A 1 87 ? -5.267 -8.646 21.742 1.00 71.38 87 VAL A N 1
ATOM 635 C CA . VAL A 1 87 ? -4.478 -9.500 22.645 1.00 71.38 87 VAL A CA 1
ATOM 636 C C . VAL A 1 87 ? -4.463 -8.942 24.069 1.00 71.38 87 VAL A C 1
ATOM 638 O O . VAL A 1 87 ? -4.605 -9.714 25.013 1.00 71.38 87 VAL A O 1
ATOM 641 N N . SER A 1 88 ? -4.353 -7.621 24.242 1.00 65.81 88 SER A N 1
ATOM 642 C CA . SER A 1 88 ? -4.432 -6.987 25.565 1.00 65.81 88 SER A CA 1
ATOM 643 C C . SER A 1 88 ? -5.803 -7.139 26.226 1.00 65.81 88 SER A C 1
ATOM 645 O O . SER A 1 88 ? -5.864 -7.200 27.442 1.00 65.81 88 SER A O 1
ATOM 647 N N . ALA A 1 89 ? -6.887 -7.245 25.452 1.00 60.16 89 ALA A N 1
ATOM 648 C CA . ALA A 1 89 ? -8.235 -7.472 25.981 1.00 60.16 89 ALA A CA 1
ATOM 649 C C . ALA A 1 89 ? -8.501 -8.929 26.424 1.00 60.16 89 ALA A C 1
ATOM 651 O O . ALA A 1 89 ? -9.575 -9.219 26.941 1.00 60.16 89 ALA A O 1
ATOM 652 N N . ARG A 1 90 ? -7.561 -9.855 26.177 1.00 58.41 90 ARG A N 1
ATOM 653 C CA . ARG A 1 90 ? -7.657 -11.281 26.548 1.00 58.41 90 ARG A CA 1
ATOM 654 C C . ARG A 1 90 ? -6.845 -11.660 27.797 1.00 58.41 90 ARG A C 1
ATOM 656 O O . ARG A 1 90 ? -6.855 -12.835 28.155 1.00 58.41 90 ARG A O 1
ATOM 663 N N . ARG A 1 91 ? -6.121 -10.719 28.407 1.00 51.16 91 ARG A N 1
ATOM 664 C CA . ARG A 1 91 ? -5.422 -10.893 29.691 1.00 51.16 91 ARG A CA 1
ATOM 665 C C . ARG A 1 91 ? -6.184 -10.161 30.780 1.00 51.16 91 ARG A C 1
ATOM 667 O O . ARG A 1 91 ? -6.184 -10.692 31.906 1.00 51.16 91 ARG A O 1
#